Protein AF-A0A932T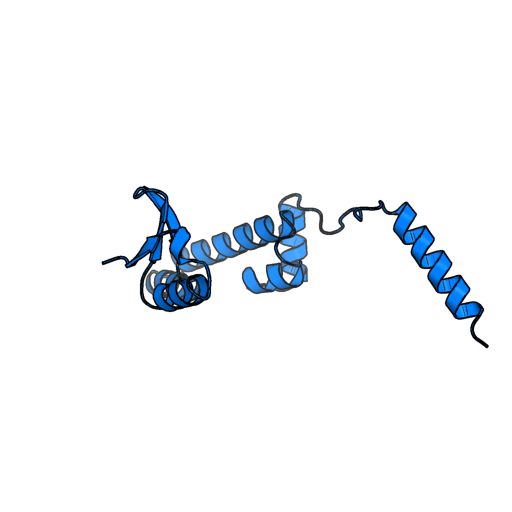G62-F1 (afdb_monomer_lite)

Structure (mmCIF, N/CA/C/O backbone):
data_AF-A0A932TG62-F1
#
_entry.id   AF-A0A932TG62-F1
#
loop_
_atom_site.group_PDB
_atom_site.id
_atom_site.type_symbol
_atom_site.label_atom_id
_atom_site.label_alt_id
_atom_site.label_comp_id
_atom_site.label_asym_id
_atom_site.label_entity_id
_atom_site.label_seq_id
_atom_site.pdbx_PDB_ins_code
_atom_site.Cartn_x
_atom_site.Cartn_y
_atom_site.Cartn_z
_atom_site.occupancy
_atom_site.B_iso_or_equiv
_atom_site.auth_seq_id
_atom_site.auth_comp_id
_atom_site.auth_asym_id
_atom_site.auth_atom_id
_atom_site.pdbx_PDB_model_num
ATOM 1 N N . MET A 1 1 ? -21.454 14.332 4.161 1.00 57.88 1 MET A N 1
ATOM 2 C CA . MET A 1 1 ? -21.952 13.894 2.834 1.00 57.88 1 MET A CA 1
ATOM 3 C C . MET A 1 1 ? -20.693 13.712 2.015 1.00 57.88 1 MET A C 1
ATOM 5 O O . MET A 1 1 ? -19.959 14.682 1.941 1.00 57.88 1 MET A O 1
ATOM 9 N N . ALA A 1 2 ? -20.380 12.503 1.533 1.00 72.44 2 ALA A N 1
ATOM 10 C CA . ALA A 1 2 ? -19.049 12.211 0.989 1.00 72.44 2 ALA A CA 1
ATOM 11 C C . ALA A 1 2 ? -18.662 13.222 -0.099 1.00 72.44 2 ALA A C 1
ATOM 13 O O . ALA A 1 2 ? -19.387 13.403 -1.085 1.00 72.44 2 ALA A O 1
ATOM 14 N N . LYS A 1 3 ? -17.534 13.904 0.102 1.00 88.31 3 LYS A N 1
ATOM 15 C CA . LYS A 1 3 ? -17.035 14.896 -0.844 1.00 88.31 3 LYS A CA 1
ATOM 16 C C . LYS A 1 3 ? -16.776 14.220 -2.187 1.00 88.31 3 LYS A C 1
ATOM 18 O O . LYS A 1 3 ? -16.086 13.207 -2.248 1.00 88.31 3 LYS A O 1
ATOM 23 N N . 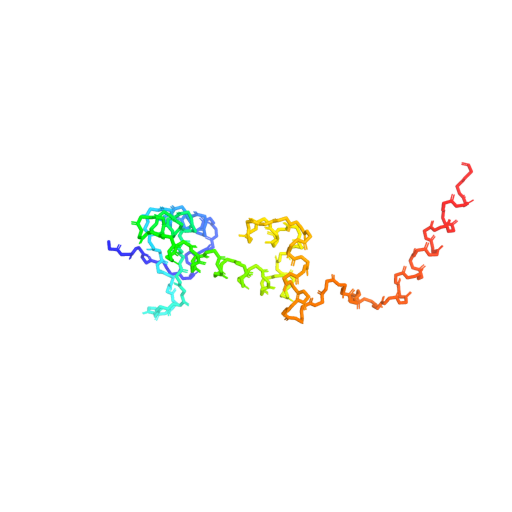THR A 1 4 ? -17.318 14.783 -3.262 1.00 92.69 4 THR A N 1
ATOM 24 C CA . THR A 1 4 ? -17.098 14.278 -4.623 1.00 92.69 4 THR A CA 1
ATOM 25 C C . THR A 1 4 ? -16.127 15.190 -5.361 1.00 92.69 4 THR A C 1
ATOM 27 O O . THR A 1 4 ? -16.249 16.410 -5.280 1.00 92.69 4 THR A O 1
ATOM 30 N N . VAL A 1 5 ? -15.153 14.599 -6.051 1.00 93.62 5 VAL A N 1
ATOM 31 C CA . VAL A 1 5 ? -14.136 15.295 -6.849 1.00 93.62 5 VAL A CA 1
ATOM 32 C C . VAL A 1 5 ? -14.098 14.659 -8.239 1.00 93.62 5 VAL A C 1
ATOM 34 O O . VAL A 1 5 ? -14.092 13.436 -8.366 1.00 93.62 5 VAL A O 1
ATOM 37 N N . SER A 1 6 ? -14.104 15.457 -9.301 1.00 93.88 6 SER A N 1
ATOM 38 C CA . SER A 1 6 ? -13.910 14.965 -10.668 1.00 93.88 6 SER A CA 1
ATOM 39 C C . SER A 1 6 ? -12.450 14.577 -10.895 1.00 93.88 6 SER A C 1
ATOM 41 O O . SER A 1 6 ? -11.535 15.232 -10.401 1.00 93.88 6 SER A O 1
ATOM 43 N N . VAL A 1 7 ? -12.195 13.549 -11.705 1.00 93.50 7 VAL A N 1
ATOM 44 C CA . VAL A 1 7 ? -10.834 13.131 -12.070 1.00 93.50 7 VAL A CA 1
ATOM 45 C C . VAL A 1 7 ? -10.041 14.277 -12.714 1.00 93.50 7 VAL A C 1
ATOM 47 O O . VAL A 1 7 ? -8.835 14.387 -12.507 1.00 93.50 7 VAL A O 1
ATOM 50 N N . ALA A 1 8 ? -10.724 15.177 -13.433 1.00 92.12 8 ALA A N 1
ATOM 51 C CA . ALA A 1 8 ? -10.120 16.362 -14.040 1.00 92.12 8 ALA A CA 1
ATOM 52 C C . ALA A 1 8 ? -9.578 17.351 -12.991 1.00 92.12 8 ALA A C 1
ATOM 54 O O . ALA A 1 8 ? -8.626 18.082 -13.253 1.00 92.12 8 ALA A O 1
ATOM 55 N N . GLU A 1 9 ? -10.148 17.346 -11.785 1.00 91.56 9 GLU A N 1
ATOM 56 C CA . GLU A 1 9 ? -9.742 18.210 -10.678 1.00 91.56 9 GLU A CA 1
ATOM 57 C C . GLU A 1 9 ? -8.560 17.645 -9.885 1.00 91.56 9 GLU A C 1
ATOM 59 O O . GLU A 1 9 ? -8.090 18.317 -8.973 1.00 91.56 9 GLU A O 1
ATOM 64 N N . LEU A 1 10 ? -8.062 16.440 -10.200 1.00 92.00 10 LEU A N 1
ATOM 65 C CA . LEU A 1 10 ? -6.929 15.831 -9.490 1.00 92.00 10 LEU A CA 1
ATOM 66 C C . LEU A 1 10 ? -5.561 16.381 -9.933 1.00 92.00 10 LEU A C 1
ATOM 68 O O . LEU A 1 10 ? -4.578 16.215 -9.208 1.00 92.00 10 LEU A O 1
ATOM 72 N N . GLY A 1 11 ? -5.489 17.080 -11.071 1.00 89.75 11 GLY A N 1
ATOM 73 C CA . GLY A 1 11 ? -4.281 17.784 -11.518 1.00 89.75 11 GLY A CA 1
ATOM 74 C C . GLY A 1 11 ? -3.906 18.988 -10.633 1.00 89.75 11 GLY A C 1
ATOM 75 O O . GLY A 1 11 ? -4.676 19.406 -9.771 1.00 89.75 11 GLY A O 1
ATOM 76 N N . HIS A 1 12 ? -2.708 19.557 -10.839 1.00 83.50 12 HIS A N 1
ATOM 77 C CA . HIS A 1 12 ? -2.228 20.816 -10.226 1.00 83.50 12 HIS A CA 1
ATOM 78 C C . HIS A 1 12 ? -2.595 20.998 -8.729 1.00 83.50 12 HIS A C 1
ATOM 80 O O . HIS A 1 12 ? -3.294 21.933 -8.330 1.00 83.50 12 HIS A O 1
ATOM 86 N N . GLY A 1 13 ? -2.150 20.067 -7.877 1.00 83.50 13 GLY A N 1
ATOM 87 C CA . GLY A 1 13 ? -2.373 20.107 -6.420 1.00 83.50 13 GLY A CA 1
ATOM 88 C C . GLY A 1 13 ? -3.756 19.629 -5.953 1.00 83.50 13 GLY A C 1
ATOM 89 O O . GLY A 1 13 ? -4.016 19.565 -4.749 1.00 83.50 13 GLY A O 1
ATOM 90 N N . GLY A 1 14 ? -4.642 19.259 -6.876 1.00 91.50 14 GLY A N 1
ATOM 91 C CA . GLY A 1 14 ? -5.947 18.678 -6.583 1.00 91.50 14 GLY A CA 1
ATOM 92 C C . GLY A 1 14 ? -5.885 17.342 -5.857 1.00 91.50 14 GLY A C 1
ATOM 93 O O . GLY A 1 14 ? -6.585 17.164 -4.860 1.00 91.50 14 GLY A O 1
ATOM 94 N N . ALA A 1 15 ? -4.976 16.453 -6.269 1.00 91.81 15 ALA A N 1
ATOM 95 C CA . ALA A 1 15 ? -4.721 15.189 -5.581 1.00 91.81 15 ALA A CA 1
ATOM 96 C C . ALA A 1 15 ? -4.390 15.395 -4.093 1.00 91.81 15 ALA A C 1
ATOM 98 O O . ALA A 1 15 ? -4.987 14.759 -3.229 1.00 91.81 15 ALA A O 1
ATOM 99 N N . SER A 1 16 ? -3.513 16.349 -3.764 1.00 93.38 16 SER A N 1
ATOM 100 C CA . SER A 1 16 ? -3.157 16.654 -2.372 1.00 93.38 16 SER A CA 1
ATOM 101 C C . SER A 1 16 ? -4.347 17.178 -1.564 1.00 93.38 16 SER A C 1
ATOM 103 O O . SER A 1 16 ? -4.506 16.815 -0.399 1.00 93.38 16 SER A O 1
ATOM 105 N N . ARG A 1 17 ? -5.217 18.002 -2.168 1.00 93.00 17 ARG A N 1
ATOM 106 C CA . ARG A 1 17 ? -6.458 18.463 -1.518 1.00 93.00 17 ARG A CA 1
ATOM 107 C C . ARG A 1 17 ? -7.451 17.322 -1.307 1.00 93.00 17 ARG A C 1
ATOM 109 O O . ARG A 1 17 ? -8.099 17.287 -0.264 1.00 93.00 17 ARG A O 1
ATOM 116 N N . ALA A 1 18 ? -7.568 16.409 -2.269 1.00 93.88 18 ALA A N 1
ATOM 117 C CA . ALA A 1 18 ? -8.420 15.231 -2.159 1.00 93.88 18 ALA A CA 1
ATOM 118 C C . ALA A 1 18 ? -7.922 14.290 -1.052 1.00 93.88 18 ALA A C 1
ATOM 120 O O . ALA A 1 18 ? -8.708 13.902 -0.197 1.00 93.88 18 ALA A O 1
ATOM 121 N N . ILE A 1 19 ? -6.613 14.021 -0.986 1.00 93.19 19 ILE A N 1
ATOM 122 C CA . ILE A 1 19 ? -5.995 13.229 0.091 1.00 93.19 19 ILE A CA 1
ATOM 123 C C . ILE A 1 19 ? -6.202 13.890 1.455 1.00 93.19 19 ILE A C 1
ATOM 125 O O . ILE A 1 19 ? -6.520 13.200 2.420 1.00 93.19 19 ILE A O 1
ATOM 129 N N . ARG A 1 20 ? -6.043 15.219 1.552 1.00 92.88 20 ARG A N 1
ATOM 130 C CA . ARG A 1 20 ? -6.289 15.947 2.804 1.00 92.88 20 ARG A CA 1
ATOM 131 C C . ARG A 1 20 ? -7.748 15.828 3.237 1.00 92.88 20 ARG A C 1
ATOM 133 O O . ARG A 1 20 ? -7.996 15.524 4.391 1.00 92.88 20 ARG A O 1
ATOM 140 N N . ALA A 1 21 ? -8.693 16.006 2.314 1.00 92.94 21 ALA A N 1
ATOM 141 C CA . ALA A 1 21 ? -10.113 15.826 2.614 1.00 92.94 21 ALA A CA 1
ATOM 142 C C . ALA A 1 21 ? -10.442 14.377 3.014 1.00 92.94 21 ALA A C 1
ATOM 144 O O . ALA A 1 21 ? -11.235 14.169 3.925 1.00 92.94 21 ALA A O 1
ATOM 145 N N . ALA A 1 22 ? -9.775 13.391 2.403 1.00 93.69 22 ALA A N 1
ATOM 146 C CA . ALA A 1 22 ? -9.924 11.975 2.735 1.00 93.69 22 ALA A CA 1
ATOM 147 C C . ALA A 1 22 ? -9.478 11.620 4.163 1.00 93.69 22 ALA A C 1
ATOM 149 O O . ALA A 1 22 ? -9.896 10.586 4.688 1.00 93.69 22 ALA A O 1
ATOM 150 N N . GLN A 1 23 ? -8.664 12.470 4.806 1.00 92.12 23 GLN A N 1
ATOM 151 C CA . GLN A 1 23 ? -8.356 12.330 6.231 1.00 92.12 23 GLN A CA 1
ATOM 152 C C . GLN A 1 23 ? -9.577 12.618 7.108 1.00 92.12 23 GLN A C 1
ATOM 154 O O . GLN A 1 23 ? -9.698 12.038 8.181 1.00 92.12 23 GLN A O 1
ATOM 159 N N . ASP A 1 24 ? -10.520 13.444 6.652 1.00 90.38 24 ASP A N 1
ATOM 160 C CA . ASP A 1 24 ? -11.714 13.828 7.407 1.00 90.38 24 ASP A CA 1
ATOM 161 C C . ASP A 1 24 ? -12.935 12.972 7.038 1.00 90.38 24 ASP A C 1
ATOM 163 O O . ASP A 1 24 ? -13.639 12.471 7.917 1.00 90.38 24 ASP A O 1
ATOM 167 N N . GLU A 1 25 ? -13.156 12.721 5.755 1.00 90.75 25 GLU A N 1
ATOM 168 C CA . GLU A 1 25 ? -14.266 11.900 5.271 1.00 90.75 25 GLU A CA 1
ATOM 169 C C . GLU A 1 25 ? -13.920 11.236 3.932 1.00 90.75 25 GLU A C 1
ATOM 171 O O . GLU A 1 25 ? -13.139 11.801 3.170 1.00 90.75 25 GLU A O 1
ATOM 176 N N . PRO A 1 26 ? -14.498 10.066 3.597 1.00 92.69 26 PRO A N 1
ATOM 177 C CA . PRO A 1 26 ? -14.308 9.439 2.291 1.00 92.69 26 PRO A CA 1
ATOM 178 C C . PRO A 1 26 ? -14.522 10.409 1.125 1.00 92.69 26 PRO A C 1
ATOM 180 O O . PRO A 1 26 ? -15.528 11.123 1.079 1.00 92.69 26 PRO A O 1
ATOM 183 N N . VAL A 1 27 ? -13.603 10.387 0.158 1.00 95.69 27 VAL A N 1
ATOM 184 C CA . VAL A 1 27 ? -13.710 11.187 -1.067 1.00 95.69 27 VAL A CA 1
ATOM 185 C C . VAL A 1 27 ? -14.066 10.282 -2.238 1.00 95.69 27 VAL A C 1
ATOM 187 O O . VAL A 1 27 ? -13.333 9.347 -2.559 1.00 95.69 27 VAL A O 1
ATOM 190 N N . LEU A 1 28 ? -15.177 10.582 -2.905 1.00 95.44 28 LEU A N 1
ATOM 191 C CA . LEU A 1 28 ? -15.587 9.926 -4.139 1.00 95.44 28 LEU A CA 1
ATOM 192 C C . LEU A 1 28 ? -14.921 10.618 -5.331 1.00 95.44 28 LEU A C 1
ATOM 194 O O . LEU A 1 28 ? -15.177 11.790 -5.599 1.00 95.44 28 LEU A O 1
ATOM 198 N N . VAL A 1 29 ? -14.102 9.891 -6.081 1.00 95.94 29 VAL A N 1
ATOM 199 C CA . VAL A 1 29 ? -13.588 10.343 -7.376 1.00 95.94 29 VAL A CA 1
ATOM 200 C C . VAL A 1 29 ? -14.580 9.944 -8.460 1.00 95.94 29 VAL A C 1
ATOM 202 O O . VAL A 1 29 ? -14.970 8.779 -8.557 1.00 95.94 29 VAL A O 1
ATOM 205 N N . SER A 1 30 ? -14.974 10.904 -9.292 1.00 95.44 30 SER A N 1
ATOM 206 C CA . SER A 1 30 ? -15.903 10.696 -10.402 1.00 95.44 30 SER A CA 1
ATOM 207 C C . SER A 1 30 ? -15.264 11.000 -11.755 1.00 95.44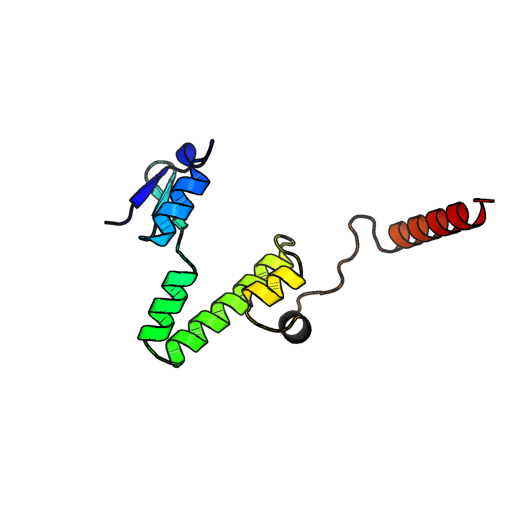 30 SER A C 1
ATOM 209 O O . SER A 1 30 ? -14.378 11.844 -11.870 1.00 95.44 30 SER A O 1
ATOM 211 N N . LYS A 1 31 ? -15.724 10.323 -12.805 1.00 95.25 31 LYS A N 1
ATOM 212 C CA . LYS A 1 31 ? -15.403 10.631 -14.202 1.00 95.25 31 LYS A CA 1
ATOM 213 C C . LYS A 1 31 ? -16.709 10.618 -14.982 1.00 95.25 31 LYS A C 1
ATOM 215 O O . LYS A 1 31 ? -17.475 9.669 -14.852 1.00 95.25 31 LYS A O 1
ATOM 220 N N . GLU A 1 32 ? -16.990 11.685 -15.731 1.00 92.88 32 GLU A N 1
ATOM 221 C CA . GLU A 1 32 ? -18.235 11.812 -16.515 1.00 92.88 32 GLU A CA 1
ATOM 222 C C . GLU A 1 32 ? -19.502 11.594 -15.658 1.00 92.88 32 GLU A C 1
ATOM 224 O O . GLU A 1 32 ? -20.427 10.881 -16.042 1.00 92.88 32 GLU A O 1
ATOM 229 N N . ASN A 1 33 ? -19.528 12.183 -14.454 1.00 88.12 33 ASN A N 1
ATOM 230 C CA . ASN A 1 33 ? -20.599 12.031 -13.456 1.00 88.12 33 ASN A CA 1
ATOM 231 C C . ASN A 1 33 ? -20.870 10.586 -12.998 1.00 88.12 33 ASN A C 1
ATOM 233 O O . ASN A 1 33 ? -21.938 10.295 -12.459 1.00 88.12 33 ASN A O 1
ATOM 237 N N . ARG A 1 34 ? -19.904 9.677 -13.164 1.00 93.19 34 ARG A N 1
ATOM 238 C CA . ARG A 1 34 ? -19.974 8.307 -12.646 1.00 93.19 34 ARG A CA 1
ATOM 239 C C . ARG A 1 34 ? -18.889 8.062 -11.596 1.00 93.19 34 ARG A C 1
ATOM 241 O O . ARG A 1 34 ? -17.766 8.536 -11.784 1.00 93.19 34 ARG A O 1
ATOM 248 N N . PRO A 1 35 ? -19.187 7.328 -10.505 1.00 93.69 35 PRO A N 1
ATOM 249 C CA . PRO A 1 35 ? -18.181 6.838 -9.565 1.00 93.69 35 PRO A CA 1
ATOM 250 C C . PRO A 1 35 ? -17.045 6.108 -10.288 1.00 93.69 35 PRO A C 1
ATOM 252 O O . PRO A 1 35 ? -17.301 5.172 -11.040 1.00 93.69 35 PRO A O 1
ATOM 255 N N . ALA A 1 36 ? -15.806 6.536 -10.055 1.00 94.94 36 ALA A N 1
ATOM 256 C CA . ALA A 1 36 ? -14.612 5.943 -10.654 1.00 94.94 36 ALA A CA 1
ATOM 257 C C . ALA A 1 36 ? -13.689 5.318 -9.599 1.00 94.94 36 ALA A C 1
ATOM 259 O O . ALA A 1 36 ? -13.154 4.238 -9.820 1.00 94.94 36 ALA A O 1
ATOM 260 N N . ALA A 1 37 ? -13.509 5.981 -8.454 1.00 94.56 37 ALA A N 1
ATOM 261 C CA . ALA A 1 37 ? -12.687 5.479 -7.354 1.00 94.56 37 ALA A CA 1
ATOM 262 C C . ALA A 1 37 ? -13.091 6.123 -6.024 1.00 94.56 37 ALA A C 1
ATOM 264 O O . ALA A 1 37 ? -13.781 7.142 -6.004 1.00 94.56 37 ALA A O 1
ATOM 265 N N . TRP A 1 38 ? -12.666 5.534 -4.909 1.00 93.62 38 TRP A N 1
ATOM 266 C CA . TRP A 1 38 ? -12.815 6.106 -3.570 1.00 93.62 38 TRP A CA 1
ATOM 267 C C . TRP A 1 38 ? -11.430 6.329 -2.972 1.00 93.62 38 TRP A C 1
ATOM 269 O O . TRP A 1 38 ? -10.554 5.478 -3.101 1.00 93.62 38 TRP A O 1
ATOM 279 N N . ILE A 1 39 ? -11.245 7.458 -2.296 1.00 94.31 39 ILE A N 1
ATOM 280 C CA . ILE A 1 39 ? -10.060 7.731 -1.487 1.00 94.31 39 ILE A CA 1
ATOM 281 C C . ILE A 1 39 ? -10.493 7.667 -0.026 1.00 94.31 39 ILE A C 1
ATOM 283 O O . ILE A 1 39 ? -11.383 8.403 0.408 1.00 94.31 39 ILE A O 1
ATOM 287 N N . LEU A 1 40 ? -9.861 6.767 0.721 1.00 91.81 40 LEU A N 1
ATOM 288 C CA . LEU A 1 40 ? -10.127 6.513 2.131 1.00 91.81 40 LEU A CA 1
ATOM 289 C C . LEU A 1 40 ? -8.836 6.699 2.927 1.00 91.81 40 LEU A C 1
ATOM 291 O O . LEU A 1 40 ? -7.761 6.311 2.469 1.00 91.81 40 LEU A O 1
ATOM 295 N N . SER A 1 41 ? -8.939 7.266 4.128 1.00 91.56 41 SER A N 1
ATOM 296 C CA . SER A 1 41 ? -7.809 7.310 5.057 1.00 91.56 41 SER A CA 1
ATOM 297 C C . SER A 1 41 ? -7.579 5.936 5.682 1.00 91.56 41 SER A C 1
ATOM 299 O O . SER A 1 41 ? -8.462 5.388 6.347 1.00 91.56 41 SER A O 1
ATOM 301 N N . ALA A 1 42 ? -6.370 5.403 5.497 1.00 88.75 42 ALA A N 1
ATOM 302 C CA . ALA A 1 42 ? -5.927 4.177 6.154 1.00 88.75 42 ALA A CA 1
ATOM 303 C C . ALA A 1 42 ? -5.974 4.313 7.686 1.00 88.75 42 ALA A C 1
ATOM 305 O O . ALA A 1 42 ? -6.434 3.409 8.375 1.00 88.75 42 ALA A O 1
ATOM 306 N N . GLU A 1 43 ? -5.594 5.475 8.224 1.00 89.75 43 GLU A N 1
ATOM 307 C CA . GLU A 1 43 ? -5.632 5.731 9.666 1.00 89.75 43 GLU A CA 1
ATOM 308 C C . GLU A 1 43 ? -7.059 5.637 10.220 1.00 89.75 43 GLU A C 1
ATOM 310 O O . GLU A 1 43 ? -7.294 4.982 11.234 1.00 89.75 43 GLU A O 1
ATOM 315 N N . LYS A 1 44 ? -8.044 6.209 9.518 1.00 90.38 44 LYS A N 1
ATOM 316 C CA . LYS A 1 44 ? -9.450 6.091 9.928 1.00 90.38 44 LYS A CA 1
ATOM 317 C C . LYS A 1 44 ? -9.981 4.672 9.823 1.00 90.38 44 LYS A C 1
ATOM 319 O O . LYS A 1 44 ? -10.730 4.248 10.699 1.00 90.38 44 LYS A O 1
ATOM 324 N N . LEU A 1 45 ? -9.600 3.933 8.783 1.00 90.19 45 LEU A N 1
ATOM 325 C CA . LEU A 1 45 ? -9.963 2.521 8.672 1.00 90.19 45 LEU A CA 1
ATOM 326 C C . LEU A 1 45 ? -9.401 1.714 9.850 1.00 90.19 45 LEU A C 1
ATOM 328 O O . LEU A 1 45 ? -10.145 0.939 10.448 1.00 90.19 45 LEU A O 1
ATOM 332 N N . ALA A 1 46 ? -8.152 1.969 10.249 1.00 90.31 46 ALA A N 1
ATOM 333 C CA . ALA A 1 46 ? -7.549 1.360 11.431 1.00 90.31 46 ALA A CA 1
ATOM 334 C C . ALA A 1 46 ? -8.300 1.729 12.724 1.00 90.31 46 ALA A C 1
ATOM 336 O O . ALA A 1 46 ? -8.613 0.853 13.526 1.00 90.31 46 ALA A O 1
ATOM 337 N N . GLN A 1 47 ? -8.654 3.006 12.917 1.00 90.81 47 GLN A N 1
ATOM 338 C CA . GLN A 1 47 ? -9.426 3.460 14.084 1.00 90.81 47 GLN A CA 1
ATOM 339 C C . GLN A 1 47 ? -10.804 2.785 14.163 1.00 90.81 47 GLN A C 1
ATOM 341 O O . GLN A 1 47 ? -11.220 2.337 15.232 1.00 90.81 47 GLN A O 1
ATOM 346 N N . VAL A 1 48 ? -11.511 2.677 13.033 1.00 90.44 48 VAL A N 1
ATOM 347 C CA . VAL A 1 48 ? -12.816 2.002 12.959 1.00 90.44 48 VAL A CA 1
ATOM 348 C C . VAL A 1 48 ? -12.677 0.511 13.254 1.00 90.44 48 VAL A C 1
ATOM 350 O O . VAL A 1 48 ? -13.494 -0.039 13.992 1.00 90.44 48 VAL A O 1
ATOM 353 N N . ALA A 1 49 ? -11.651 -0.142 12.708 1.00 91.88 49 ALA A N 1
ATOM 354 C CA . ALA A 1 49 ? -11.369 -1.540 12.997 1.00 91.88 49 ALA A CA 1
ATOM 355 C C . ALA A 1 49 ? -11.083 -1.751 14.495 1.00 91.88 49 ALA A C 1
ATOM 357 O O . ALA A 1 49 ? -11.664 -2.651 15.099 1.00 91.88 49 ALA A O 1
ATOM 358 N N . ALA A 1 50 ? -10.294 -0.867 15.115 1.00 91.50 50 ALA A N 1
ATOM 359 C CA . ALA A 1 50 ? -9.953 -0.929 16.537 1.00 91.50 50 ALA A CA 1
ATOM 360 C C . ALA A 1 50 ? -11.189 -0.765 17.424 1.00 91.50 50 ALA A C 1
ATOM 362 O O . ALA A 1 50 ? -11.392 -1.541 18.357 1.00 91.50 50 ALA A O 1
ATOM 363 N N . ALA A 1 51 ? -12.058 0.192 17.090 1.00 93.69 51 ALA A N 1
ATOM 364 C CA . ALA A 1 51 ? -13.303 0.433 17.813 1.00 93.69 51 ALA A CA 1
ATOM 365 C C . ALA A 1 51 ? -14.295 -0.743 17.726 1.00 93.69 51 ALA A C 1
ATOM 367 O O . ALA A 1 51 ? -15.130 -0.908 18.612 1.00 93.69 51 ALA A O 1
ATOM 368 N N . ARG A 1 52 ? -14.215 -1.563 16.669 1.00 93.50 52 ARG A N 1
ATOM 369 C CA . ARG A 1 52 ? -15.066 -2.749 16.467 1.00 93.50 52 ARG A CA 1
ATOM 370 C C . ARG A 1 52 ? -14.514 -4.025 17.109 1.00 93.50 52 ARG A C 1
ATOM 372 O O . ARG A 1 52 ? -15.229 -5.022 17.161 1.00 93.50 52 ARG A O 1
ATOM 379 N N . GLY A 1 53 ? -13.284 -3.996 17.621 1.00 92.62 53 GLY A N 1
ATOM 380 C CA . GLY A 1 53 ? -12.666 -5.097 18.360 1.00 92.62 53 GLY A CA 1
ATOM 381 C C . GLY A 1 53 ? -11.674 -5.939 17.550 1.00 92.62 53 GLY A C 1
ATOM 382 O O . GLY A 1 53 ? -11.360 -5.659 16.393 1.00 92.62 53 GLY A O 1
ATOM 383 N N . ALA A 1 54 ? -11.155 -6.988 18.196 1.00 88.75 54 ALA A N 1
ATOM 384 C CA . ALA A 1 54 ? -9.980 -7.734 17.734 1.00 88.75 54 ALA A CA 1
ATOM 385 C C . ALA A 1 54 ? -10.154 -8.389 16.351 1.00 88.75 54 ALA A C 1
ATOM 387 O O . ALA A 1 54 ? -9.229 -8.374 15.545 1.00 88.75 54 ALA A O 1
ATOM 388 N N . GLU A 1 55 ? -11.340 -8.918 16.047 1.00 92.19 55 GLU A N 1
ATOM 389 C CA . GLU A 1 55 ? -11.628 -9.559 14.757 1.00 92.19 55 GLU A CA 1
ATOM 390 C C . GLU A 1 55 ? -11.569 -8.565 13.585 1.00 92.19 55 GLU A C 1
ATOM 392 O O . GLU A 1 55 ? -10.953 -8.831 12.549 1.00 92.19 55 GLU A O 1
ATOM 397 N N . SER A 1 56 ? -12.159 -7.378 13.764 1.00 91.31 56 SER A N 1
ATOM 398 C CA . SER A 1 56 ? -12.111 -6.314 12.755 1.00 91.31 56 SER A CA 1
ATOM 399 C C . SER A 1 56 ? -10.685 -5.801 12.555 1.00 91.31 56 SER A C 1
ATOM 401 O O . SER A 1 56 ? -10.285 -5.544 11.420 1.00 91.31 56 SER A O 1
ATOM 403 N N . MET A 1 57 ? -9.895 -5.713 13.630 1.00 91.69 57 MET A N 1
ATOM 404 C CA . MET A 1 57 ? -8.468 -5.392 13.535 1.00 91.69 57 MET A CA 1
ATOM 405 C C . MET A 1 57 ? -7.674 -6.447 12.774 1.00 91.69 57 MET A C 1
ATOM 407 O O . MET A 1 57 ? -6.892 -6.085 11.898 1.00 91.69 57 MET A O 1
ATOM 411 N N . GLY A 1 58 ? -7.903 -7.734 13.047 1.00 92.19 58 GLY A N 1
ATOM 412 C CA . GLY A 1 58 ? -7.263 -8.821 12.303 1.00 92.19 58 GLY A CA 1
ATOM 413 C C . GLY A 1 58 ? -7.606 -8.780 10.812 1.00 92.19 58 GLY A C 1
ATOM 414 O O . GLY A 1 58 ?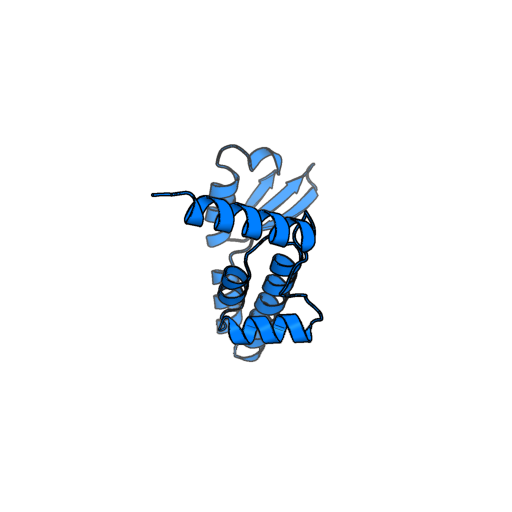 -6.729 -8.937 9.967 1.00 92.19 58 GLY A O 1
ATOM 415 N N . THR A 1 59 ? -8.862 -8.472 10.479 1.00 93.81 59 THR A N 1
ATOM 416 C CA . THR A 1 59 ? -9.315 -8.323 9.086 1.00 93.81 59 THR A CA 1
ATOM 417 C C . THR A 1 59 ? -8.637 -7.142 8.389 1.00 93.81 59 THR A C 1
ATOM 419 O O . THR A 1 59 ? -8.169 -7.276 7.260 1.00 93.81 59 THR A O 1
ATOM 422 N N . TYR A 1 60 ? -8.555 -5.987 9.057 1.00 93.50 60 TYR A N 1
ATOM 423 C CA . TYR A 1 60 ? -7.867 -4.809 8.529 1.00 93.50 60 TYR A CA 1
ATOM 424 C C . TYR A 1 60 ? -6.378 -5.082 8.292 1.00 93.50 60 TYR A C 1
ATOM 426 O O . TYR A 1 60 ? -5.859 -4.783 7.217 1.00 93.50 60 TYR A O 1
ATOM 434 N N . GLN A 1 61 ? -5.713 -5.710 9.262 1.00 94.88 61 GLN A N 1
ATOM 435 C CA . GLN A 1 61 ? -4.306 -6.074 9.160 1.00 94.88 61 GLN A CA 1
ATOM 436 C C . GLN A 1 61 ? -4.062 -7.019 7.979 1.00 94.88 61 GLN A C 1
ATOM 438 O O . GLN A 1 61 ? -3.207 -6.752 7.136 1.00 94.88 61 GLN A O 1
ATOM 443 N N . ARG A 1 62 ? -4.887 -8.065 7.843 1.00 95.62 62 ARG A N 1
ATOM 444 C CA . ARG A 1 62 ? -4.789 -9.003 6.722 1.00 95.62 62 ARG A CA 1
ATOM 445 C C . ARG A 1 62 ? -5.028 -8.330 5.368 1.00 95.62 62 ARG A C 1
ATOM 447 O O . ARG A 1 62 ? -4.397 -8.693 4.379 1.00 95.62 62 ARG A O 1
ATOM 454 N N . ALA A 1 63 ? -5.915 -7.338 5.306 1.00 94.62 63 ALA A N 1
ATOM 455 C CA . ALA A 1 63 ? -6.127 -6.563 4.088 1.00 94.62 63 ALA A CA 1
ATOM 456 C C . ALA A 1 63 ? -4.886 -5.734 3.703 1.00 94.62 63 ALA A C 1
ATOM 458 O O . ALA A 1 63 ? -4.543 -5.683 2.523 1.00 94.62 63 ALA A O 1
ATOM 459 N N . LEU A 1 64 ? -4.192 -5.125 4.674 1.00 95.81 64 LEU A N 1
ATOM 460 C CA . LEU A 1 64 ? -2.945 -4.38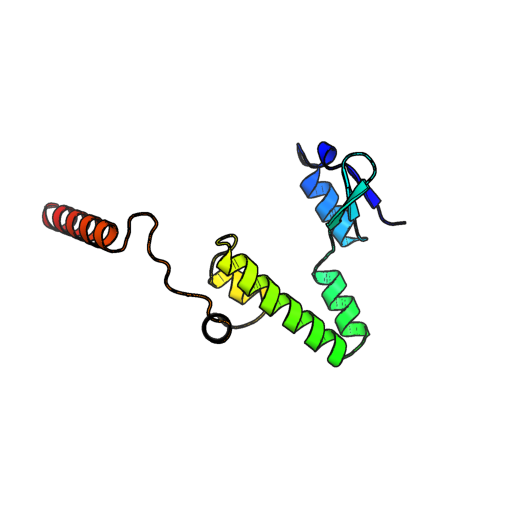9 4.422 1.00 95.81 64 LEU A CA 1
ATOM 461 C C . LEU A 1 64 ? -1.815 -5.298 3.939 1.00 95.81 64 LEU A C 1
ATOM 463 O O . LEU A 1 64 ? -1.087 -4.920 3.026 1.00 95.81 64 LEU A O 1
ATOM 467 N N . GLU A 1 65 ? -1.694 -6.491 4.515 1.00 97.50 65 GLU A N 1
ATOM 468 C CA . GLU A 1 65 ? -0.735 -7.509 4.081 1.00 97.50 65 GLU A CA 1
ATOM 469 C C . GLU A 1 65 ? -0.919 -7.864 2.605 1.00 97.50 65 GLU A C 1
ATOM 471 O O . GLU A 1 65 ? 0.017 -7.757 1.813 1.00 97.50 65 GLU A O 1
ATOM 476 N N . LEU A 1 66 ? -2.143 -8.231 2.217 1.00 97.38 66 LEU A N 1
ATOM 477 C CA . LEU A 1 66 ? -2.459 -8.600 0.836 1.00 97.38 66 LEU A CA 1
ATOM 478 C C . LEU A 1 66 ? -2.283 -7.417 -0.125 1.00 97.38 66 LEU A C 1
ATOM 480 O O . LEU A 1 66 ? -1.750 -7.587 -1.219 1.00 97.38 66 LEU A O 1
ATOM 484 N N . LEU A 1 67 ? -2.672 -6.207 0.290 1.00 96.06 67 LEU A N 1
ATOM 485 C CA . LEU A 1 67 ? -2.466 -4.996 -0.504 1.00 96.06 67 LEU A CA 1
ATOM 486 C C . LEU A 1 67 ? -0.975 -4.709 -0.723 1.00 96.06 67 LEU A C 1
ATOM 488 O O . LEU A 1 67 ? -0.572 -4.377 -1.834 1.00 96.06 67 LEU A O 1
ATOM 492 N N . ALA A 1 68 ? -0.154 -4.838 0.319 1.00 96.88 68 ALA A N 1
ATOM 493 C CA . ALA A 1 68 ? 1.285 -4.632 0.224 1.00 96.88 68 ALA A CA 1
ATOM 494 C C . ALA A 1 68 ? 1.938 -5.628 -0.741 1.00 96.88 68 ALA A C 1
ATOM 496 O O . ALA A 1 68 ? 2.777 -5.227 -1.547 1.00 96.88 68 ALA A O 1
ATOM 497 N N . VAL A 1 69 ? 1.520 -6.897 -0.700 1.00 97.44 69 VAL A N 1
ATOM 498 C CA . VAL A 1 69 ? 2.001 -7.938 -1.618 1.00 97.44 69 VAL A CA 1
ATOM 499 C C . VAL A 1 69 ? 1.648 -7.603 -3.066 1.00 97.44 69 VAL A C 1
ATOM 501 O O . VAL A 1 69 ? 2.521 -7.653 -3.926 1.00 97.44 69 VAL A O 1
ATOM 504 N N . GLU A 1 70 ? 0.410 -7.196 -3.349 1.00 96.31 70 GLU A N 1
ATOM 505 C CA . GLU A 1 70 ? -0.005 -6.852 -4.716 1.00 96.31 70 GLU A CA 1
ATOM 506 C C . GLU A 1 70 ? 0.693 -5.592 -5.248 1.00 96.31 70 GLU A C 1
ATOM 508 O O . GLU A 1 70 ? 1.124 -5.554 -6.401 1.00 96.31 70 GLU A O 1
ATOM 513 N N . LEU A 1 71 ? 0.888 -4.574 -4.404 1.00 95.12 71 LEU A N 1
ATOM 514 C CA . LEU A 1 71 ? 1.644 -3.376 -4.781 1.00 95.12 71 LEU A CA 1
ATOM 515 C C . LEU A 1 71 ? 3.126 -3.680 -5.035 1.00 95.12 71 LEU A C 1
ATOM 517 O O . LEU A 1 71 ? 3.728 -3.083 -5.929 1.00 95.12 71 LEU A O 1
ATOM 521 N N . TYR A 1 72 ? 3.714 -4.597 -4.262 1.00 94.69 72 TYR A N 1
ATOM 522 C CA . TYR A 1 72 ? 5.076 -5.068 -4.496 1.00 94.69 72 TYR A CA 1
ATOM 523 C C . TYR A 1 72 ? 5.166 -5.886 -5.790 1.00 94.69 72 TYR A C 1
ATOM 525 O O . TYR A 1 72 ? 6.036 -5.621 -6.616 1.00 94.69 72 TYR A O 1
ATOM 533 N N . ARG A 1 73 ? 4.220 -6.810 -6.019 1.00 93.44 73 ARG A N 1
ATOM 534 C CA . ARG A 1 73 ? 4.121 -7.614 -7.248 1.00 93.44 73 ARG A CA 1
ATOM 535 C C . ARG A 1 73 ? 4.038 -6.729 -8.497 1.00 93.44 73 ARG A C 1
ATOM 537 O O . ARG A 1 73 ? 4.640 -7.042 -9.516 1.00 93.44 73 ARG A O 1
ATOM 544 N N . GLY A 1 74 ? 3.312 -5.616 -8.422 1.00 91.25 74 GLY A N 1
ATOM 545 C CA . GLY A 1 74 ? 3.223 -4.624 -9.496 1.00 91.25 74 GLY A CA 1
ATOM 546 C C . GLY A 1 74 ? 4.388 -3.629 -9.560 1.00 91.25 74 GLY A C 1
ATOM 547 O O . GLY A 1 74 ? 4.228 -2.588 -10.195 1.00 91.25 74 GLY A O 1
ATOM 548 N N . ALA A 1 75 ? 5.498 -3.874 -8.851 1.00 89.12 75 ALA A N 1
ATOM 549 C CA . ALA A 1 75 ? 6.666 -2.992 -8.730 1.00 89.12 75 ALA A CA 1
ATOM 550 C C . ALA A 1 75 ? 6.330 -1.526 -8.370 1.00 89.12 75 ALA A C 1
ATOM 552 O O . ALA A 1 75 ? 7.090 -0.601 -8.652 1.00 89.12 75 ALA A O 1
ATOM 553 N N . THR A 1 76 ? 5.173 -1.297 -7.740 1.00 92.88 76 THR A N 1
ATOM 554 C CA . THR A 1 76 ? 4.681 0.042 -7.378 1.00 92.88 76 THR A CA 1
ATOM 555 C C . THR A 1 76 ? 5.323 0.533 -6.082 1.00 92.88 76 THR A C 1
ATOM 557 O O . THR A 1 76 ? 5.471 1.737 -5.872 1.00 92.88 76 THR A O 1
ATOM 560 N N . ILE A 1 77 ? 5.720 -0.398 -5.214 1.00 92.81 77 ILE A N 1
ATOM 561 C CA . ILE A 1 77 ? 6.458 -0.132 -3.979 1.00 92.81 77 ILE A CA 1
ATOM 562 C C . ILE A 1 77 ? 7.658 -1.074 -3.867 1.00 92.81 77 ILE A C 1
ATOM 564 O O . ILE A 1 77 ? 7.656 -2.174 -4.416 1.00 92.81 77 ILE A O 1
ATOM 568 N N . THR A 1 78 ? 8.680 -0.662 -3.120 1.00 92.88 78 THR A N 1
ATOM 569 C CA . THR A 1 78 ? 9.819 -1.528 -2.795 1.00 92.88 78 THR A CA 1
ATOM 570 C C . THR A 1 78 ? 9.447 -2.561 -1.731 1.00 92.88 78 THR A C 1
ATOM 572 O O . THR A 1 78 ? 8.501 -2.373 -0.964 1.00 92.88 78 THR A O 1
ATOM 575 N N . LEU A 1 79 ? 10.247 -3.622 -1.613 1.00 93.50 79 LEU A N 1
ATOM 576 C CA . LEU A 1 79 ? 10.061 -4.663 -0.597 1.00 93.50 79 LEU A CA 1
ATOM 577 C C . LEU A 1 79 ? 9.993 -4.084 0.833 1.00 93.50 79 LEU A C 1
ATOM 579 O O . LEU A 1 79 ? 9.113 -4.432 1.616 1.00 93.50 79 LEU A O 1
ATOM 583 N N . GLY A 1 80 ? 10.873 -3.128 1.157 1.00 94.44 80 GLY A N 1
ATOM 584 C CA . GLY A 1 80 ? 10.872 -2.450 2.459 1.00 94.44 80 GLY A CA 1
ATOM 585 C C . GLY A 1 80 ? 9.649 -1.554 2.691 1.00 94.44 80 GLY A C 1
ATOM 586 O O . GLY A 1 80 ? 9.153 -1.461 3.814 1.00 94.44 80 GLY A O 1
ATOM 587 N N . GLN A 1 81 ? 9.125 -0.915 1.639 1.00 96.19 81 GLN A N 1
ATOM 588 C CA . GLN A 1 81 ? 7.866 -0.169 1.721 1.00 96.19 81 GLN A CA 1
ATOM 589 C C . GLN A 1 81 ? 6.671 -1.108 1.933 1.00 96.19 81 GLN A C 1
ATOM 591 O O . GLN A 1 81 ? 5.781 -0.769 2.712 1.00 96.19 81 GLN A O 1
ATOM 596 N N . GLY A 1 82 ? 6.680 -2.287 1.303 1.00 96.62 82 GLY A N 1
ATOM 597 C CA . GLY A 1 82 ? 5.681 -3.338 1.506 1.00 96.62 82 GLY A CA 1
ATOM 598 C C . GLY A 1 82 ? 5.642 -3.832 2.950 1.00 96.62 82 GLY A C 1
ATOM 599 O O . GLY A 1 82 ? 4.587 -3.771 3.577 1.00 96.62 82 GLY A O 1
ATOM 600 N N . ALA A 1 83 ? 6.798 -4.184 3.522 1.00 97.38 83 ALA A N 1
ATOM 601 C CA . ALA A 1 83 ? 6.901 -4.596 4.926 1.00 97.38 83 ALA A CA 1
ATOM 602 C C . ALA A 1 83 ? 6.347 -3.533 5.891 1.00 97.38 83 ALA A C 1
ATOM 604 O O . ALA A 1 83 ? 5.574 -3.838 6.801 1.00 97.38 83 ALA A O 1
ATOM 605 N N . LYS A 1 84 ? 6.672 -2.256 5.642 1.00 96.69 84 LYS A N 1
ATOM 606 C CA . LYS A 1 84 ? 6.154 -1.132 6.432 1.00 96.69 84 LYS A CA 1
ATOM 607 C C . LYS A 1 84 ? 4.636 -0.976 6.303 1.00 96.69 84 LYS A C 1
ATOM 609 O O . LYS A 1 84 ? 3.978 -0.720 7.307 1.00 96.69 84 LYS A O 1
ATOM 614 N N . LEU A 1 85 ? 4.086 -1.105 5.094 1.00 95.38 85 LEU A N 1
ATOM 615 C CA . LEU A 1 85 ? 2.641 -1.021 4.853 1.00 95.38 85 LEU A CA 1
ATOM 616 C C . LEU A 1 85 ? 1.892 -2.178 5.526 1.00 95.38 85 LEU A C 1
ATOM 618 O O . LEU A 1 85 ? 0.850 -1.956 6.134 1.00 95.38 85 LEU A O 1
ATOM 622 N N . ALA A 1 86 ? 2.455 -3.383 5.463 1.00 95.81 86 ALA A N 1
ATOM 623 C CA . ALA A 1 86 ? 1.938 -4.578 6.115 1.00 95.81 86 ALA A CA 1
ATOM 624 C C . ALA A 1 86 ? 2.184 -4.600 7.635 1.00 95.81 86 ALA A C 1
ATOM 626 O O . ALA A 1 86 ? 1.769 -5.543 8.295 1.00 95.81 86 ALA A O 1
ATOM 627 N N . GLY A 1 87 ? 2.855 -3.597 8.215 1.00 95.31 87 GLY A N 1
ATOM 628 C CA . GLY A 1 87 ? 3.083 -3.504 9.660 1.00 95.31 87 GLY A CA 1
ATOM 629 C C . GLY A 1 87 ? 3.918 -4.646 10.253 1.00 95.31 87 GLY A C 1
ATOM 630 O O . GLY A 1 87 ? 3.714 -4.991 11.414 1.00 95.31 87 GLY A O 1
ATOM 631 N N . MET A 1 88 ? 4.837 -5.232 9.481 1.00 97.31 88 MET A N 1
ATOM 632 C CA . MET A 1 88 ? 5.654 -6.381 9.895 1.00 97.31 88 MET A CA 1
ATOM 633 C C . MET A 1 88 ? 7.140 -6.179 9.584 1.00 97.31 88 MET A C 1
ATOM 635 O O . MET A 1 88 ? 7.535 -5.185 8.966 1.00 97.31 88 MET A O 1
ATOM 639 N N . SER A 1 89 ? 7.990 -7.102 10.046 1.00 97.94 89 SER A N 1
ATOM 640 C CA . SER A 1 89 ? 9.413 -7.050 9.715 1.00 97.94 89 SER A CA 1
ATOM 641 C C . SER A 1 89 ? 9.643 -7.342 8.228 1.00 97.94 89 SER A C 1
ATOM 643 O O . SER A 1 89 ? 8.803 -7.929 7.547 1.00 97.94 89 SER A O 1
ATOM 645 N N . LEU A 1 90 ? 10.809 -6.946 7.710 1.00 96.94 90 LEU A N 1
ATOM 646 C CA . LEU A 1 90 ? 11.178 -7.264 6.330 1.00 96.94 90 LEU A CA 1
ATOM 647 C C . LEU A 1 90 ? 11.227 -8.780 6.086 1.00 96.94 90 LEU A C 1
ATOM 649 O O . LEU A 1 90 ? 10.817 -9.226 5.022 1.00 96.94 90 LEU A O 1
ATOM 653 N N . SER A 1 91 ? 11.701 -9.551 7.071 1.00 96.81 91 SER A N 1
ATOM 654 C CA . SER A 1 91 ? 11.769 -11.013 6.978 1.00 96.81 91 SER A CA 1
ATOM 655 C C . SER A 1 91 ? 10.374 -11.625 6.887 1.00 96.81 91 SER A C 1
ATOM 657 O O . SER A 1 91 ? 10.113 -12.388 5.966 1.00 96.81 91 SER A O 1
ATOM 659 N N . ASP A 1 92 ? 9.454 -11.215 7.765 1.00 97.94 92 ASP A N 1
ATOM 660 C CA . ASP A 1 92 ? 8.080 -11.735 7.751 1.00 97.94 92 ASP A CA 1
ATOM 661 C C . ASP A 1 92 ? 7.369 -11.389 6.437 1.00 97.94 92 ASP A C 1
ATOM 663 O O . ASP A 1 92 ? 6.587 -12.177 5.910 1.00 97.94 92 ASP A O 1
ATOM 667 N N . PHE A 1 93 ? 7.662 -10.213 5.871 1.00 97.81 93 PHE A N 1
ATOM 668 C CA . PHE A 1 93 ? 7.101 -9.812 4.586 1.00 97.81 93 PHE A CA 1
ATOM 669 C C . PHE A 1 93 ? 7.674 -10.620 3.413 1.00 97.81 93 PHE A C 1
ATOM 671 O O . PHE A 1 93 ? 6.943 -10.930 2.471 1.00 97.81 93 PHE A O 1
ATOM 678 N N . ILE A 1 94 ? 8.960 -10.985 3.472 1.00 96.50 94 ILE A N 1
ATOM 679 C CA . ILE A 1 94 ? 9.590 -11.901 2.512 1.00 96.50 94 ILE A CA 1
ATOM 680 C C . ILE A 1 94 ? 8.913 -13.272 2.576 1.00 96.50 94 ILE A C 1
ATOM 682 O O . ILE A 1 94 ? 8.525 -13.805 1.536 1.00 96.50 94 ILE A O 1
ATOM 686 N N . ASP A 1 95 ? 8.711 -13.799 3.782 1.00 96.94 95 ASP A N 1
ATOM 687 C CA . ASP A 1 95 ? 8.055 -15.089 3.999 1.00 96.94 95 ASP A CA 1
ATOM 688 C C . ASP A 1 95 ? 6.596 -15.061 3.521 1.00 96.94 95 ASP A C 1
ATOM 690 O O . ASP A 1 95 ? 6.134 -15.989 2.853 1.00 96.94 95 ASP A O 1
ATOM 694 N N . LEU A 1 96 ? 5.876 -13.964 3.779 1.00 97.12 96 LEU A N 1
ATOM 695 C CA . LEU A 1 96 ? 4.522 -13.756 3.271 1.00 97.12 96 LEU A CA 1
ATOM 696 C C . LEU A 1 96 ? 4.487 -13.754 1.737 1.00 97.12 96 LEU A C 1
ATOM 698 O O . LEU A 1 96 ? 3.657 -14.447 1.149 1.00 97.12 96 LEU A O 1
ATOM 702 N N . CYS A 1 97 ? 5.374 -13.003 1.084 1.00 96.50 97 CYS A N 1
ATOM 703 C CA . CYS A 1 97 ? 5.477 -12.982 -0.374 1.00 96.50 97 CYS A CA 1
ATOM 704 C C . CYS A 1 97 ? 5.776 -14.380 -0.931 1.00 96.50 97 CYS A C 1
ATOM 706 O O . CYS A 1 97 ? 5.095 -14.818 -1.856 1.00 96.50 97 CYS A O 1
ATOM 708 N N . ALA A 1 98 ? 6.720 -15.109 -0.328 1.00 94.12 98 ALA A N 1
ATOM 709 C CA . ALA A 1 98 ? 7.032 -16.482 -0.714 1.00 94.12 98 ALA A CA 1
ATOM 710 C C . ALA A 1 98 ? 5.817 -17.413 -0.560 1.00 94.12 98 ALA A C 1
ATOM 712 O O . ALA A 1 98 ? 5.530 -18.196 -1.459 1.00 94.12 98 ALA A O 1
ATOM 713 N N . SER A 1 99 ? 5.049 -17.283 0.529 1.00 96.50 99 SER A N 1
ATOM 714 C CA . SER A 1 99 ? 3.832 -18.080 0.764 1.00 96.50 99 SER A CA 1
ATOM 715 C C . SER A 1 99 ? 2.693 -17.811 -0.231 1.00 96.50 99 SER A C 1
ATOM 717 O O . SER A 1 99 ? 1.757 -18.603 -0.321 1.00 96.50 99 SER A O 1
ATOM 719 N N . LEU A 1 100 ? 2.756 -16.689 -0.956 1.00 96.12 100 LEU A N 1
ATOM 720 C CA . LEU A 1 100 ? 1.782 -16.260 -1.963 1.00 96.12 100 LEU A CA 1
ATOM 721 C C . LEU A 1 100 ? 2.351 -16.332 -3.391 1.00 96.12 100 LEU A C 1
ATOM 723 O O . LEU A 1 100 ? 1.821 -15.677 -4.298 1.00 96.12 100 LEU A O 1
ATOM 727 N N . ASP A 1 101 ? 3.439 -17.086 -3.575 1.00 93.81 101 ASP A N 1
ATOM 728 C CA . ASP A 1 101 ? 4.142 -17.270 -4.846 1.00 93.81 101 ASP A CA 1
ATOM 729 C C . ASP A 1 101 ? 4.515 -15.933 -5.517 1.00 93.81 101 ASP A C 1
ATOM 731 O O . ASP A 1 101 ? 4.348 -15.730 -6.725 1.00 93.81 101 ASP A O 1
ATOM 735 N N . VAL A 1 102 ? 4.991 -14.974 -4.716 1.00 92.81 102 VAL A N 1
ATOM 736 C CA . VAL A 1 102 ? 5.498 -13.683 -5.198 1.00 92.81 102 VAL A CA 1
ATOM 737 C C . VAL A 1 102 ? 7.023 -13.703 -5.187 1.00 92.81 102 VAL A C 1
ATOM 739 O O . VAL A 1 102 ? 7.623 -13.823 -4.115 1.00 92.81 102 VAL A O 1
ATOM 742 N N . PRO A 1 103 ? 7.676 -13.575 -6.355 1.00 86.31 103 PRO A N 1
ATOM 743 C CA . PRO A 1 103 ? 9.127 -13.592 -6.424 1.00 86.31 103 PRO A CA 1
ATOM 744 C C . PRO A 1 103 ? 9.718 -12.358 -5.731 1.00 86.31 103 PRO A C 1
ATOM 746 O O . PRO A 1 103 ? 9.329 -11.224 -5.995 1.00 86.31 103 PRO A O 1
ATOM 749 N N . ILE A 1 104 ? 10.684 -12.594 -4.841 1.00 82.12 104 ILE A N 1
ATOM 750 C CA . ILE A 1 104 ? 11.468 -11.535 -4.181 1.00 82.12 104 ILE A CA 1
ATOM 751 C C . ILE A 1 104 ? 12.631 -11.080 -5.072 1.00 82.12 104 ILE A C 1
ATOM 753 O O . ILE A 1 104 ? 13.047 -9.920 -5.056 1.00 82.12 104 ILE A O 1
ATOM 757 N N . LEU A 1 105 ? 13.170 -12.025 -5.843 1.00 72.81 105 LEU A N 1
ATOM 758 C CA . LEU A 1 105 ? 14.226 -11.803 -6.815 1.00 72.81 105 LEU A CA 1
ATOM 759 C C . LEU A 1 105 ? 13.580 -11.654 -8.182 1.00 72.81 105 LEU A C 1
ATOM 761 O O . LEU A 1 105 ? 12.961 -12.584 -8.697 1.00 72.81 105 LEU A O 1
ATOM 765 N N . TRP A 1 106 ? 13.724 -10.464 -8.741 1.00 69.56 106 TRP A N 1
ATOM 766 C CA . TRP A 1 106 ? 13.250 -10.148 -10.073 1.00 69.56 106 TRP A CA 1
ATOM 767 C C . TRP A 1 106 ? 14.399 -10.356 -11.038 1.00 69.56 106 TRP A C 1
ATOM 769 O O . TRP A 1 106 ? 15.537 -9.979 -10.746 1.00 69.56 106 TRP A O 1
ATOM 779 N N . GLU A 1 107 ? 14.099 -10.943 -12.189 1.00 67.31 107 GLU A N 1
ATOM 780 C CA . GLU A 1 107 ? 15.029 -10.876 -13.299 1.00 67.31 107 GLU A CA 1
ATOM 781 C C . GLU A 1 107 ? 15.134 -9.397 -13.722 1.00 67.31 107 GLU A C 1
ATOM 783 O O . GLU A 1 107 ? 14.097 -8.762 -13.945 1.00 67.31 107 GLU A O 1
ATOM 788 N N . PRO A 1 108 ? 16.343 -8.803 -13.752 1.00 67.50 108 PRO A N 1
ATOM 789 C CA . PRO A 1 108 ? 16.519 -7.420 -14.189 1.00 67.50 108 PRO A CA 1
ATOM 790 C C . PRO A 1 108 ? 15.924 -7.222 -15.588 1.00 67.50 108 PRO A C 1
ATOM 792 O O . PRO A 1 108 ? 15.933 -8.156 -16.384 1.00 67.50 108 PRO A O 1
ATOM 795 N N . GLU A 1 109 ? 15.487 -6.009 -15.947 1.00 69.19 109 GLU A N 1
ATOM 796 C CA . GLU A 1 109 ? 14.933 -5.740 -17.292 1.00 69.19 109 GLU A CA 1
ATOM 797 C C . GLU A 1 109 ? 15.894 -6.129 -18.438 1.00 69.19 109 GLU A C 1
ATOM 799 O O . GLU A 1 109 ? 15.450 -6.444 -19.538 1.00 69.19 109 GLU A O 1
ATOM 804 N N . GLY A 1 110 ? 17.210 -6.141 -18.183 1.00 70.56 110 GLY A N 1
ATOM 805 C CA . GLY A 1 110 ? 18.238 -6.593 -19.131 1.00 70.56 110 GLY A CA 1
ATOM 806 C C . GLY A 1 110 ? 18.626 -8.075 -19.023 1.00 70.56 110 GLY A C 1
ATOM 807 O O . GLY A 1 110 ? 19.527 -8.515 -19.732 1.00 70.56 110 GLY A O 1
ATOM 808 N N . GLY A 1 111 ? 17.991 -8.835 -18.131 1.00 80.38 111 GLY A N 1
ATOM 809 C CA . GLY A 1 111 ? 18.395 -10.184 -17.748 1.00 80.38 111 GLY A CA 1
ATOM 810 C C . GLY A 1 111 ? 19.591 -10.205 -16.791 1.00 80.38 111 GLY A C 1
ATOM 811 O O . GLY A 1 111 ? 20.333 -9.231 -16.652 1.00 80.38 111 GLY A O 1
ATOM 812 N N . ILE A 1 112 ? 19.801 -11.348 -16.131 1.00 78.00 112 ILE A N 1
ATOM 813 C CA . ILE A 1 112 ? 20.930 -11.537 -15.201 1.00 78.00 112 ILE A CA 1
ATOM 814 C C . ILE A 1 112 ? 22.279 -11.397 -15.927 1.00 78.00 112 ILE A C 1
ATOM 816 O O . ILE A 1 112 ? 23.211 -10.829 -15.364 1.00 78.00 112 ILE A O 1
ATOM 820 N N . GLY A 1 113 ? 22.374 -11.846 -17.185 1.00 83.38 113 GLY A N 1
ATOM 821 C CA . GLY A 1 113 ? 23.603 -11.743 -17.983 1.00 83.38 113 GLY A CA 1
ATOM 822 C C . GLY A 1 113 ? 24.097 -10.303 -18.138 1.00 83.38 113 GLY A C 1
ATOM 823 O O . GLY A 1 113 ? 25.262 -10.027 -17.879 1.00 83.38 113 GLY A O 1
ATOM 824 N N . ALA A 1 114 ? 23.194 -9.362 -18.432 1.00 84.12 114 ALA A N 1
ATOM 825 C CA . ALA A 1 114 ? 23.562 -7.957 -18.584 1.00 84.12 114 ALA A CA 1
ATOM 826 C C . ALA A 1 114 ? 24.029 -7.307 -17.271 1.00 84.12 114 ALA A C 1
ATOM 828 O O . ALA A 1 114 ? 24.791 -6.343 -17.315 1.00 84.12 114 ALA A O 1
ATOM 829 N N . GLU A 1 115 ? 23.580 -7.791 -16.107 1.0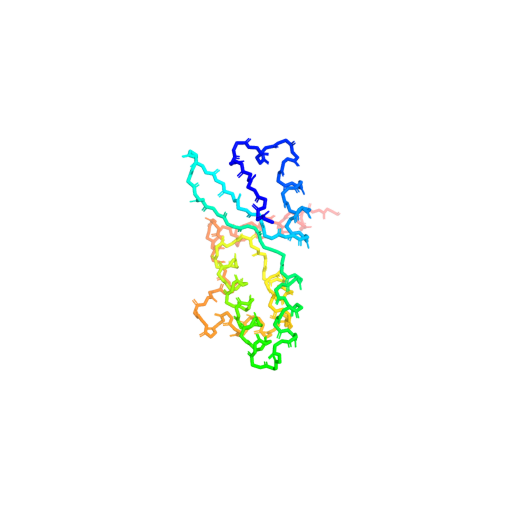0 81.44 115 GLU A N 1
ATOM 830 C CA . GLU A 1 115 ? 24.123 -7.309 -14.830 1.00 81.44 115 GLU A CA 1
ATOM 831 C C . GLU A 1 115 ? 25.492 -7.896 -14.513 1.00 81.44 115 GLU A C 1
ATOM 833 O O . GLU A 1 115 ? 26.336 -7.185 -13.970 1.00 81.44 115 GLU A O 1
ATOM 838 N N . VAL A 1 116 ? 25.742 -9.158 -14.880 1.00 87.75 116 VAL A N 1
ATOM 839 C CA . VAL A 1 116 ? 27.083 -9.750 -14.772 1.00 87.75 116 VAL A CA 1
ATOM 840 C C . VAL A 1 116 ? 28.070 -8.952 -15.625 1.00 87.75 116 VAL A C 1
ATOM 842 O O . VAL A 1 116 ? 29.092 -8.519 -15.097 1.00 87.75 116 VAL A O 1
ATOM 845 N N . ASP A 1 117 ? 27.720 -8.649 -16.878 1.00 91.38 117 ASP A N 1
ATOM 846 C CA . ASP A 1 117 ? 28.557 -7.845 -17.778 1.00 91.38 117 ASP A CA 1
ATOM 847 C C . ASP A 1 117 ? 28.871 -6.456 -17.185 1.00 91.38 117 ASP A C 1
ATOM 849 O O . ASP A 1 117 ? 30.022 -6.014 -17.164 1.00 91.38 117 ASP A O 1
ATOM 853 N N . ARG A 1 118 ? 27.863 -5.770 -16.623 1.00 87.38 118 ARG A N 1
ATOM 854 C CA . ARG A 1 118 ? 28.065 -4.469 -15.957 1.00 87.38 118 ARG A CA 1
ATOM 855 C C . ARG A 1 118 ? 28.965 -4.567 -14.731 1.00 87.38 118 ARG A C 1
ATOM 857 O O . ARG A 1 118 ? 29.742 -3.645 -14.472 1.00 87.38 118 ARG A O 1
ATOM 864 N N . LEU A 1 119 ? 28.848 -5.645 -13.959 1.00 88.62 119 LEU A N 1
ATOM 865 C CA . LEU A 1 119 ? 29.682 -5.873 -12.784 1.00 88.62 119 LEU A CA 1
ATOM 866 C C . LEU A 1 119 ? 31.145 -6.100 -13.190 1.00 88.62 119 LEU A C 1
ATOM 868 O O . LEU A 1 119 ? 32.043 -5.514 -12.584 1.00 88.62 119 LEU A O 1
ATOM 872 N N . GLU A 1 120 ? 31.383 -6.894 -14.237 1.00 93.94 120 GLU A N 1
ATOM 873 C CA . GLU A 1 120 ? 32.717 -7.109 -14.807 1.00 93.94 120 GLU A CA 1
ATOM 874 C C . GLU A 1 120 ? 33.346 -5.795 -15.289 1.00 93.94 120 GLU A C 1
ATOM 876 O O . GLU A 1 120 ? 34.517 -5.517 -15.014 1.00 93.94 120 GLU A O 1
ATOM 881 N N . ASP A 1 121 ? 32.568 -4.943 -15.956 1.00 92.38 121 ASP A N 1
ATOM 882 C CA . ASP A 1 121 ? 33.035 -3.635 -16.417 1.00 92.38 121 ASP A CA 1
ATOM 883 C C . ASP A 1 121 ? 33.364 -2.679 -15.264 1.00 92.38 121 ASP A C 1
ATOM 885 O O . ASP A 1 121 ? 34.359 -1.951 -15.330 1.00 92.38 121 ASP A O 1
ATOM 889 N N . LEU A 1 122 ? 32.574 -2.697 -14.188 1.00 90.50 122 LEU A N 1
ATOM 890 C CA . LEU A 1 122 ? 32.853 -1.950 -12.958 1.00 90.50 122 LEU A CA 1
ATOM 891 C C . LEU A 1 122 ? 34.157 -2.412 -12.298 1.00 90.50 122 LEU A C 1
ATOM 893 O O . LEU A 1 122 ? 34.992 -1.581 -11.931 1.00 90.50 122 LEU A O 1
ATOM 897 N N . LEU A 1 123 ? 34.369 -3.724 -12.178 1.00 92.62 123 LEU A N 1
ATOM 898 C CA . LEU A 1 123 ? 35.589 -4.285 -11.595 1.00 92.62 123 LEU A CA 1
ATOM 899 C C . LEU A 1 123 ? 36.827 -3.880 -12.406 1.00 92.62 123 LEU A C 1
ATOM 901 O O . LEU A 1 123 ? 37.767 -3.326 -11.831 1.00 92.62 123 LEU A O 1
ATOM 905 N N . ARG A 1 124 ? 36.779 -4.002 -13.741 1.00 93.19 124 ARG A N 1
ATOM 906 C CA . ARG A 1 124 ? 37.864 -3.553 -14.635 1.00 93.19 124 ARG A CA 1
ATOM 907 C C . ARG A 1 124 ? 38.205 -2.072 -14.460 1.00 93.19 124 ARG A C 1
ATOM 909 O O . ARG A 1 124 ? 39.378 -1.699 -14.454 1.00 93.19 124 ARG A O 1
ATOM 916 N N . GLN A 1 125 ? 37.199 -1.215 -14.287 1.00 86.00 125 GLN A N 1
ATOM 917 C CA . GLN A 1 125 ? 37.403 0.220 -14.050 1.00 86.00 125 GLN A CA 1
ATOM 918 C C . GLN A 1 125 ? 38.030 0.516 -12.683 1.00 86.00 125 GLN A C 1
ATOM 920 O O . GLN A 1 125 ? 38.776 1.486 -12.547 1.00 86.00 125 GLN A O 1
ATOM 925 N N . THR A 1 126 ? 37.742 -0.310 -11.675 1.00 84.56 126 THR A N 1
ATOM 926 C CA . THR A 1 126 ? 38.294 -0.142 -10.324 1.00 84.56 126 THR A CA 1
ATOM 927 C C . THR A 1 126 ? 39.759 -0.577 -10.265 1.00 84.56 126 THR A C 1
ATOM 929 O O . THR A 1 126 ? 40.561 0.086 -9.618 1.00 84.56 126 THR A O 1
ATOM 932 N N . GLU A 1 127 ? 40.124 -1.630 -10.999 1.00 79.88 127 GLU A N 1
ATOM 933 C CA . GLU A 1 127 ? 41.506 -2.122 -11.124 1.00 79.88 127 GLU A CA 1
ATOM 934 C C . GLU A 1 127 ? 42.393 -1.230 -12.009 1.00 79.88 127 GLU A C 1
ATOM 936 O O . GLU A 1 127 ? 43.614 -1.232 -11.878 1.00 79.88 127 GLU A O 1
ATOM 941 N N . SER A 1 128 ? 41.786 -0.436 -12.896 1.00 67.81 128 SER A N 1
ATOM 942 C CA . SER A 1 128 ? 42.487 0.485 -13.804 1.00 67.81 128 SER A CA 1
ATOM 943 C C . SER A 1 128 ? 42.700 1.890 -13.218 1.00 67.81 128 SER A C 1
ATOM 945 O O . SER A 1 128 ? 43.226 2.773 -13.902 1.00 67.81 128 SER A O 1
ATOM 947 N N . ARG A 1 129 ? 42.270 2.133 -11.973 1.00 53.41 129 ARG A N 1
ATOM 948 C CA . ARG A 1 129 ? 42.494 3.393 -11.253 1.00 53.41 129 ARG A CA 1
ATOM 949 C C . ARG A 1 129 ? 43.830 3.299 -10.485 1.00 53.41 129 ARG A C 1
ATOM 951 O O . ARG A 1 129 ? 43.936 2.408 -9.646 1.00 53.41 129 ARG A O 1
ATOM 958 N N . PRO A 1 130 ? 44.832 4.153 -10.779 1.00 56.25 130 PRO A N 1
ATOM 959 C CA . PRO A 1 130 ? 46.133 4.135 -10.101 1.00 56.25 130 PRO A CA 1
ATOM 960 C C . PRO A 1 130 ? 46.051 4.548 -8.627 1.00 56.25 130 PRO A C 1
ATOM 962 O O . PRO A 1 130 ? 45.116 5.306 -8.271 1.00 56.25 130 PRO A O 1
#

Radius of gyration: 21.18 Å; chains: 1; bounding box: 68×39×38 Å

Sequence (130 aa):
MAKTVSVAELGHGGASRAIRAAQDEPVLVSKENRPAAWILSAEKLAQVAAARGAESMGTYQRALELLAVELYRGATITLGQGAKLAGMSLSDFIDLCASLDVPILWEPEGGIGAEVDRLEDLLRQTESRP

Foldseek 3Di:
DAAEDEPVQCPDCSVVVQQVVLVVPKYFYDYPNHGDDIRHDLVVQCVVLVVVDDVSNVVSLVVQLVVLLVCVLVVVDALVVSCVSSVHDSVVSVVSNVVVVHDNDDQPPVGPVVVVVVVVVVVVVVVPDD

Secondary structure (DSSP, 8-state):
--EEEEGGGGTTTHHHHHHHHHTTS-EEEEETTEEEEEE--HHHHHHHHHHH-HHHHHHHHHHHHHHHHHHHHTTSS-HHHHHHHTTS-HHHHHHHHHHTT--SSPPPTTHHHHHHHHHHHHHHHHHT--

pLDDT: mean 90.16, std 8.57, range [53.41, 97.94]